Protein AF-A0A957R025-F1 (afdb_monomer_lite)

Secondary structure (DSSP, 8-state):
-HHHHHHHSPPPTT--SS-S------SSPPTT-SS--S--------SS-GGGTT-

Foldseek 3Di:
DVVVVQCVPDDDPPPDPGDPPDDDDPFADDVPDPDGHNGDDDDDDDPCVVVPPPD

Sequence (55 aa):
DAAVWLSVLARSATGQPLSIYTNMITGPRRPGDTEGPEEVHLILLDNGRADLVGT

pLDDT: mean 82.13, std 9.97, range [54.31, 95.0]

Structure (mmCIF, N/CA/C/O backbone):
data_AF-A0A957R025-F1
#
_entry.id   AF-A0A957R025-F1
#
loop_
_atom_site.group_PDB
_atom_site.id
_atom_site.type_symbol
_atom_site.label_atom_id
_atom_site.label_alt_id
_atom_site.label_comp_id
_atom_site.label_asym_id
_atom_site.label_entity_id
_atom_site.label_seq_id
_atom_site.pdbx_PDB_ins_code
_atom_site.Cartn_x
_atom_site.Cartn_y
_atom_site.Cartn_z
_atom_site.occupancy
_atom_site.B_iso_or_equiv
_atom_site.auth_seq_id
_atom_site.auth_comp_id
_atom_site.auth_asym_id
_atom_site.auth_atom_id
_atom_site.pdbx_PDB_model_num
ATOM 1 N N . ASP A 1 1 ? 7.152 -11.281 0.351 1.00 77.00 1 ASP A N 1
ATOM 2 C CA . ASP A 1 1 ? 6.764 -10.619 -0.906 1.00 77.00 1 ASP A CA 1
ATOM 3 C C . ASP A 1 1 ? 6.743 -9.093 -0.793 1.00 77.00 1 ASP A C 1
ATOM 5 O O . ASP A 1 1 ? 7.494 -8.442 -1.499 1.00 77.00 1 ASP A O 1
ATOM 9 N N . ALA A 1 2 ? 6.011 -8.502 0.163 1.00 80.31 2 ALA A N 1
ATOM 10 C CA . ALA A 1 2 ? 5.945 -7.040 0.348 1.00 80.31 2 ALA A CA 1
ATOM 11 C C . ALA A 1 2 ? 7.306 -6.305 0.313 1.00 80.31 2 ALA A C 1
ATOM 13 O O . ALA A 1 2 ? 7.426 -5.278 -0.344 1.00 80.31 2 ALA A O 1
ATOM 14 N N . ALA A 1 3 ? 8.352 -6.850 0.949 1.00 81.94 3 ALA A N 1
ATOM 15 C CA . ALA A 1 3 ? 9.697 -6.262 0.926 1.00 81.94 3 ALA A CA 1
ATOM 16 C C . ALA A 1 3 ? 10.285 -6.091 -0.494 1.00 81.94 3 ALA A C 1
ATOM 18 O O . ALA A 1 3 ? 11.003 -5.126 -0.740 1.00 81.94 3 ALA A O 1
ATOM 19 N N . VAL A 1 4 ? 9.955 -6.988 -1.432 1.00 82.38 4 VAL A N 1
ATOM 20 C CA . VAL A 1 4 ? 10.383 -6.900 -2.837 1.00 82.38 4 VAL A CA 1
ATOM 21 C C . VAL A 1 4 ? 9.695 -5.718 -3.514 1.00 82.38 4 VAL A C 1
ATOM 23 O O . VAL A 1 4 ? 10.370 -4.862 -4.079 1.00 82.38 4 VAL A O 1
ATOM 26 N N . TRP A 1 5 ? 8.374 -5.600 -3.377 1.00 79.94 5 TRP A N 1
ATOM 27 C CA . TRP A 1 5 ? 7.597 -4.494 -3.949 1.00 79.94 5 TRP A CA 1
ATOM 28 C C . TRP A 1 5 ? 7.999 -3.126 -3.395 1.00 7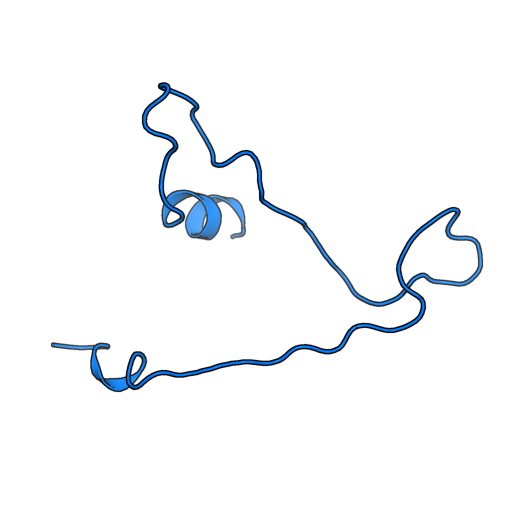9.94 5 TRP A C 1
ATOM 30 O O . TRP A 1 5 ? 8.130 -2.160 -4.144 1.00 79.94 5 TRP A O 1
ATOM 40 N N . LEU A 1 6 ? 8.279 -3.052 -2.095 1.00 80.25 6 LEU A N 1
ATOM 41 C CA . LEU A 1 6 ? 8.736 -1.829 -1.437 1.00 80.25 6 LEU A CA 1
ATOM 42 C C . LEU A 1 6 ? 10.083 -1.322 -1.970 1.00 80.25 6 LEU A C 1
ATOM 44 O O . LEU A 1 6 ? 10.323 -0.117 -1.951 1.00 80.25 6 LEU A O 1
ATOM 48 N N . SER A 1 7 ? 10.935 -2.210 -2.493 1.00 76.62 7 SER A N 1
ATOM 49 C CA . SER A 1 7 ? 12.220 -1.829 -3.096 1.00 76.62 7 SER A CA 1
ATOM 50 C C . SER A 1 7 ? 12.087 -1.126 -4.457 1.00 76.62 7 SER A C 1
ATOM 52 O O . SER A 1 7 ? 13.014 -0.427 -4.873 1.00 76.62 7 SER A O 1
ATOM 54 N N . VAL A 1 8 ? 10.937 -1.290 -5.129 1.00 76.50 8 VAL A N 1
ATOM 55 C CA . VAL A 1 8 ? 10.623 -0.692 -6.441 1.00 76.50 8 VAL A CA 1
ATOM 56 C C . VAL A 1 8 ? 10.083 0.735 -6.299 1.00 76.50 8 VAL A C 1
ATOM 58 O O . VAL A 1 8 ? 10.169 1.532 -7.234 1.00 76.50 8 VAL A O 1
ATOM 61 N N . LEU A 1 9 ? 9.541 1.089 -5.130 1.00 76.25 9 LEU A N 1
ATOM 62 C CA . LEU A 1 9 ? 9.080 2.447 -4.852 1.00 76.25 9 LEU A CA 1
ATOM 63 C C . LEU A 1 9 ? 10.270 3.417 -4.818 1.00 76.25 9 LEU A C 1
ATOM 65 O O . LEU A 1 9 ? 11.371 3.069 -4.387 1.00 76.25 9 LEU A O 1
ATOM 69 N N . ALA A 1 10 ? 10.046 4.654 -5.268 1.00 66.56 10 ALA A N 1
ATOM 70 C CA . ALA A 1 10 ? 11.092 5.668 -5.318 1.00 66.56 10 ALA A CA 1
ATOM 71 C C . ALA A 1 10 ? 11.721 5.871 -3.929 1.00 66.56 10 ALA A C 1
ATOM 73 O O . ALA A 1 10 ? 11.034 6.177 -2.950 1.00 66.56 10 ALA A O 1
ATOM 74 N N . ARG A 1 11 ? 13.046 5.704 -3.842 1.00 66.38 11 ARG A N 1
ATOM 75 C CA . ARG A 1 11 ? 13.800 6.031 -2.629 1.00 66.38 11 ARG A CA 1
ATOM 76 C C . ARG A 1 11 ? 13.830 7.545 -2.469 1.00 66.38 11 ARG A C 1
ATOM 78 O O . ARG A 1 11 ? 14.087 8.270 -3.428 1.00 66.38 11 ARG A O 1
ATOM 85 N N . SER A 1 12 ? 13.580 8.014 -1.253 1.00 61.66 12 SER A N 1
ATOM 86 C CA . SER A 1 12 ? 13.748 9.425 -0.927 1.00 61.66 12 SER A CA 1
ATOM 87 C C . SER A 1 12 ? 15.216 9.814 -1.129 1.00 61.66 12 SER A C 1
ATOM 89 O O . SER A 1 12 ? 16.115 9.114 -0.659 1.00 61.66 12 SER A O 1
ATOM 91 N N . ALA A 1 13 ? 15.478 10.936 -1.802 1.00 61.97 13 ALA A N 1
AT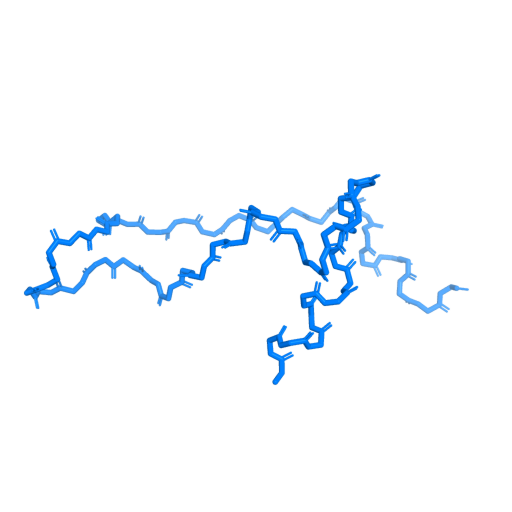OM 92 C CA . ALA A 1 13 ? 16.831 11.451 -2.043 1.00 61.97 13 ALA A CA 1
ATOM 93 C C . ALA A 1 13 ? 17.547 11.936 -0.759 1.00 61.97 13 ALA A C 1
ATOM 95 O O . ALA A 1 13 ? 18.596 12.567 -0.825 1.00 61.97 13 ALA A O 1
ATOM 96 N N . THR A 1 14 ? 16.986 11.643 0.416 1.00 76.31 14 THR A N 1
ATOM 97 C CA . THR A 1 14 ? 17.504 11.992 1.743 1.00 76.31 14 THR A CA 1
ATOM 98 C C . THR A 1 14 ? 18.303 10.861 2.405 1.00 76.31 14 THR A C 1
ATOM 100 O O . THR A 1 14 ? 18.688 10.986 3.564 1.00 76.31 14 THR A 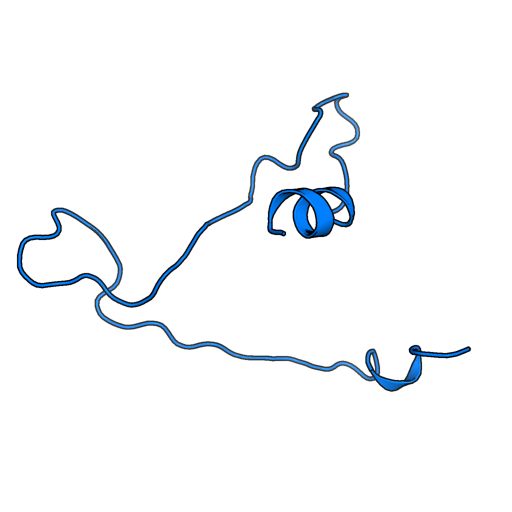O 1
ATOM 103 N N . GLY A 1 15 ? 18.550 9.747 1.703 1.00 69.44 15 GLY A N 1
ATOM 104 C CA . GLY A 1 15 ? 19.339 8.618 2.223 1.00 69.44 15 GLY A CA 1
ATOM 105 C C . GLY A 1 15 ? 18.552 7.632 3.095 1.00 69.44 15 GLY A C 1
ATOM 106 O O . GLY A 1 15 ? 19.141 6.774 3.748 1.00 69.44 15 GLY A O 1
ATOM 107 N N . GLN A 1 16 ? 17.222 7.729 3.107 1.00 75.62 16 GLN A N 1
ATOM 108 C CA . GLN A 1 16 ? 16.356 6.785 3.813 1.00 75.62 16 GLN A CA 1
ATOM 109 C C . GLN A 1 16 ? 16.320 5.429 3.082 1.00 75.62 16 GLN A C 1
ATOM 111 O O . GLN A 1 16 ? 16.210 5.404 1.853 1.00 75.62 16 GLN A O 1
ATOM 116 N N . PRO A 1 17 ? 16.356 4.295 3.808 1.00 68.44 17 PRO A N 1
ATOM 117 C CA . PRO A 1 17 ? 16.362 2.967 3.190 1.00 68.44 17 PRO A CA 1
ATOM 118 C C . PRO A 1 17 ? 15.023 2.599 2.528 1.00 68.44 17 PRO A C 1
ATOM 120 O O . PRO A 1 17 ? 14.990 1.697 1.694 1.00 68.44 17 PRO A O 1
ATOM 123 N N . LEU A 1 18 ? 13.929 3.291 2.875 1.00 70.44 18 LEU A N 1
ATOM 124 C CA . LEU A 1 18 ? 12.584 3.073 2.342 1.00 70.44 18 LEU A CA 1
ATOM 125 C C . LEU A 1 18 ? 11.793 4.391 2.274 1.00 70.44 18 LEU A C 1
ATOM 127 O O . LEU A 1 18 ? 12.068 5.328 3.024 1.00 70.44 18 LEU A O 1
ATOM 131 N N . SER A 1 19 ? 10.793 4.453 1.389 1.00 72.00 19 SER A N 1
ATOM 132 C CA . SER A 1 19 ? 9.820 5.549 1.367 1.00 72.00 19 SER A CA 1
ATOM 133 C C . SER A 1 19 ? 8.992 5.601 2.662 1.00 72.00 19 SER A C 1
ATOM 135 O O . SER A 1 19 ? 8.516 4.585 3.162 1.00 72.00 19 SER A O 1
ATOM 137 N N . ILE A 1 20 ? 8.792 6.804 3.194 1.00 71.88 20 ILE A N 1
ATOM 138 C CA . ILE A 1 20 ? 8.062 7.051 4.452 1.00 71.88 20 ILE A CA 1
ATOM 139 C C . ILE A 1 20 ? 6.539 7.183 4.270 1.00 71.88 20 ILE A C 1
ATOM 141 O O . ILE A 1 20 ? 5.820 7.382 5.242 1.00 71.88 20 ILE A O 1
ATOM 145 N N . TYR A 1 21 ? 6.032 7.018 3.046 1.00 74.56 21 TYR A N 1
ATOM 146 C CA . TYR A 1 21 ? 4.610 7.174 2.701 1.00 74.56 21 TYR A CA 1
ATOM 147 C C . TYR A 1 21 ? 3.960 5.854 2.266 1.00 74.56 21 TYR A C 1
ATOM 149 O O . TYR A 1 21 ? 3.117 5.826 1.373 1.00 74.56 21 TYR A O 1
ATOM 157 N N . THR A 1 22 ? 4.379 4.738 2.861 1.00 79.31 22 THR A N 1
ATOM 158 C CA . THR A 1 22 ? 3.784 3.426 2.582 1.00 79.31 22 THR A CA 1
ATOM 159 C C . THR A 1 22 ? 2.693 3.132 3.606 1.00 79.31 22 THR A C 1
ATOM 161 O O . THR A 1 22 ? 2.995 2.922 4.777 1.00 79.31 22 THR A O 1
ATOM 164 N N . ASN A 1 23 ? 1.440 3.053 3.159 1.00 81.12 23 ASN A N 1
ATOM 165 C CA . ASN A 1 23 ? 0.331 2.573 3.982 1.00 81.12 23 ASN A CA 1
ATOM 166 C C . ASN A 1 23 ? 0.023 1.108 3.655 1.00 81.12 23 ASN A C 1
ATOM 168 O O . ASN A 1 23 ? -0.154 0.752 2.491 1.00 81.12 23 ASN A O 1
ATOM 172 N N . MET A 1 24 ? -0.077 0.264 4.683 1.00 84.81 24 MET A N 1
ATOM 173 C CA . MET A 1 24 ? -0.571 -1.107 4.549 1.00 84.81 24 MET A CA 1
ATOM 174 C C . MET A 1 24 ? -2.063 -1.134 4.886 1.00 84.81 24 MET A C 1
ATOM 176 O O . MET A 1 24 ? -2.439 -1.094 6.053 1.00 84.81 24 MET A O 1
ATOM 180 N N . ILE A 1 25 ? -2.912 -1.186 3.859 1.00 86.31 25 ILE A N 1
ATOM 181 C CA . ILE A 1 25 ? -4.373 -1.228 4.005 1.00 86.31 25 ILE A CA 1
ATOM 182 C C . ILE A 1 25 ? -4.840 -2.647 3.687 1.00 86.31 25 ILE A 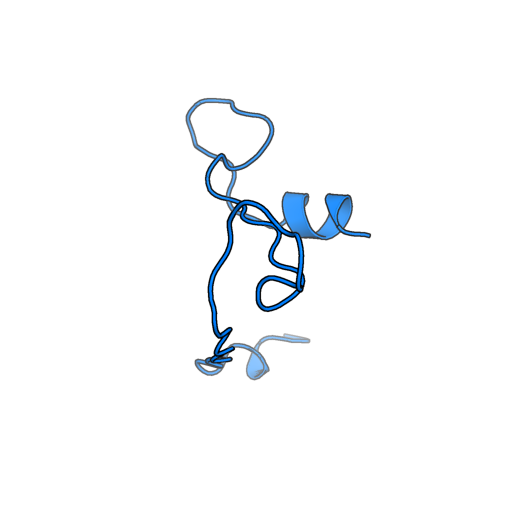C 1
ATOM 184 O O . ILE A 1 25 ? -4.556 -3.166 2.611 1.00 86.31 25 ILE A O 1
ATOM 188 N N . THR A 1 26 ? -5.550 -3.277 4.622 1.00 87.00 26 THR A N 1
ATOM 189 C CA . THR A 1 26 ? -6.053 -4.658 4.469 1.00 87.00 26 THR A CA 1
ATOM 190 C C . THR A 1 26 ? -7.566 -4.736 4.253 1.00 87.00 26 THR A C 1
ATOM 192 O O . THR A 1 26 ? -8.106 -5.829 4.090 1.00 87.00 26 THR A O 1
ATOM 195 N N . GLY A 1 27 ? -8.246 -3.588 4.217 1.00 91.12 27 GLY A N 1
ATOM 196 C CA . GLY A 1 27 ? -9.693 -3.473 4.055 1.00 91.12 27 GLY A CA 1
ATOM 197 C C . GLY A 1 27 ? -10.293 -2.421 4.995 1.00 91.12 27 GLY A C 1
ATOM 198 O O . GLY A 1 27 ? -9.539 -1.713 5.669 1.00 91.12 27 GLY A O 1
ATOM 199 N N . PRO A 1 28 ? -11.631 -2.295 5.025 1.00 95.00 28 PRO A N 1
ATOM 200 C CA . PRO A 1 28 ? -12.324 -1.469 6.009 1.00 95.00 28 PRO A CA 1
ATOM 201 C C . PRO A 1 28 ? -12.134 -2.013 7.432 1.00 95.00 28 PRO A C 1
ATOM 203 O O . PRO A 1 28 ? -11.827 -3.195 7.623 1.00 95.00 28 PRO A O 1
ATOM 206 N N . ARG A 1 29 ? -12.341 -1.150 8.431 1.00 94.38 29 ARG A N 1
ATOM 207 C CA . ARG A 1 29 ? -12.260 -1.525 9.850 1.00 94.38 29 ARG A CA 1
ATOM 208 C C . ARG A 1 29 ? -13.279 -2.612 10.205 1.00 94.38 29 ARG A C 1
ATOM 210 O O . ARG A 1 29 ? -14.414 -2.605 9.725 1.00 94.38 29 ARG A O 1
ATOM 217 N N . ARG A 1 30 ? -12.891 -3.539 11.077 1.00 94.06 30 ARG A N 1
ATOM 218 C CA . ARG A 1 30 ? -13.734 -4.628 11.590 1.00 94.06 30 ARG A CA 1
ATOM 219 C C . ARG A 1 30 ? -14.418 -4.220 12.899 1.00 94.06 30 ARG A C 1
ATOM 221 O O . ARG A 1 30 ? -13.978 -3.283 13.569 1.00 94.06 30 ARG A O 1
ATOM 228 N N . PRO A 1 31 ? -15.482 -4.930 13.319 1.00 94.12 31 PRO A N 1
ATOM 229 C CA . PRO A 1 31 ? -16.053 -4.740 14.648 1.00 94.12 31 PRO A CA 1
ATOM 230 C C . PRO A 1 31 ? -14.991 -4.964 15.733 1.00 94.12 31 PRO A C 1
ATOM 232 O O . PRO A 1 31 ? -14.396 -6.036 15.805 1.00 94.12 31 PRO A O 1
ATOM 235 N N . GLY A 1 32 ? -14.770 -3.952 16.572 1.00 92.88 32 GLY A N 1
ATOM 236 C CA . GLY A 1 32 ? -13.762 -3.981 17.637 1.00 92.88 32 GLY A CA 1
ATOM 237 C C . GLY A 1 32 ? -12.424 -3.333 17.277 1.00 92.88 32 GLY A C 1
ATOM 238 O O . GLY A 1 32 ? -11.625 -3.105 18.183 1.00 92.88 32 GLY A O 1
ATOM 239 N N . ASP A 1 33 ? -12.196 -2.972 16.011 1.00 92.56 33 ASP A N 1
ATOM 240 C CA . ASP A 1 33 ? -11.038 -2.157 15.645 1.00 92.56 33 ASP A CA 1
ATOM 241 C C . ASP A 1 33 ? -11.215 -0.730 16.184 1.00 92.56 33 ASP A C 1
ATOM 243 O O . ASP A 1 33 ? -12.283 -0.122 16.060 1.00 92.56 33 ASP A O 1
ATOM 247 N N . THR A 1 34 ? -10.155 -0.192 16.791 1.00 90.69 34 THR A N 1
ATOM 248 C CA . THR A 1 34 ? -10.152 1.151 17.393 1.00 90.69 34 THR A CA 1
ATOM 249 C C . THR A 1 34 ? -10.150 2.267 16.354 1.00 90.69 34 THR A C 1
ATOM 251 O O . THR A 1 34 ? -10.648 3.352 16.633 1.00 90.69 34 THR A O 1
ATOM 254 N N . GLU A 1 35 ? -9.596 2.008 15.169 1.00 89.12 35 GLU A N 1
ATOM 255 C CA . GLU A 1 35 ? -9.468 2.967 14.073 1.00 89.12 35 GLU A CA 1
ATOM 256 C C . GLU A 1 35 ? -9.580 2.278 12.708 1.00 89.12 35 GLU A C 1
ATOM 258 O O . GLU A 1 35 ? -9.521 1.054 12.593 1.00 89.12 35 GLU A O 1
ATOM 263 N N . GLY A 1 36 ? -9.721 3.094 11.665 1.00 90.25 36 GLY A N 1
ATOM 264 C CA . GLY A 1 36 ? -9.706 2.673 10.271 1.00 90.25 36 GLY A CA 1
ATOM 265 C C . GLY A 1 36 ? -10.878 3.250 9.479 1.00 90.25 36 GLY A C 1
ATOM 266 O O . GLY A 1 36 ? -11.825 3.787 10.059 1.00 90.25 36 GLY A O 1
ATOM 267 N N . PRO A 1 37 ? -10.824 3.170 8.144 1.00 92.00 37 PRO A N 1
ATOM 268 C CA . PRO A 1 37 ? -11.900 3.661 7.300 1.00 92.00 37 PRO A CA 1
ATOM 269 C C . PRO A 1 37 ? -13.121 2.735 7.376 1.00 92.00 37 PRO A C 1
ATOM 271 O O . PRO A 1 37 ? -12.984 1.523 7.555 1.00 92.00 37 PRO A O 1
ATOM 274 N N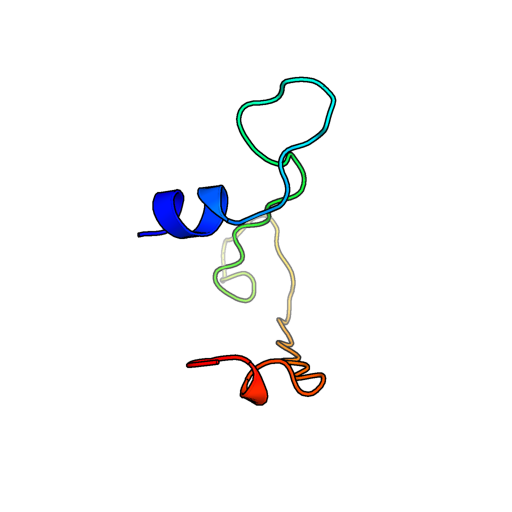 . GLU A 1 38 ? -14.316 3.299 7.212 1.00 93.56 38 GLU A N 1
ATOM 275 C CA . GLU A 1 38 ? -15.559 2.514 7.137 1.00 93.56 38 GLU A CA 1
ATOM 276 C C . GLU A 1 38 ? -15.667 1.749 5.818 1.00 93.56 38 GLU A C 1
ATOM 278 O O . GLU A 1 38 ? -16.150 0.621 5.790 1.00 93.56 38 GLU A O 1
ATOM 283 N N . GLU A 1 39 ? -15.140 2.333 4.742 1.00 94.00 39 GLU A N 1
ATOM 284 C CA . GLU A 1 39 ? -15.129 1.752 3.406 1.00 94.00 39 GLU A CA 1
ATOM 285 C C . GLU A 1 39 ? -13.769 1.966 2.735 1.00 94.00 39 GLU A C 1
ATOM 287 O O . GLU A 1 39 ? -13.065 2.946 2.989 1.00 94.00 39 GLU A O 1
ATOM 292 N N . VAL A 1 40 ? -13.390 1.039 1.856 1.00 94.44 40 VAL A N 1
ATOM 293 C CA . VAL A 1 40 ? -12.187 1.144 1.024 1.00 94.44 40 VAL A CA 1
ATOM 294 C C . VAL A 1 40 ? -12.604 1.031 -0.435 1.00 94.44 40 VAL A C 1
ATOM 296 O O . VAL A 1 40 ? -13.147 0.009 -0.849 1.00 94.44 40 VAL A O 1
ATOM 299 N N . HIS A 1 41 ? -12.297 2.059 -1.225 1.00 93.56 41 HIS A N 1
ATOM 300 C CA . HIS A 1 41 ? -12.524 2.070 -2.669 1.00 93.56 41 HIS A CA 1
ATOM 301 C C . HIS A 1 41 ? -11.177 2.012 -3.395 1.00 93.56 41 HIS A C 1
ATOM 303 O O . HIS A 1 41 ? -10.381 2.948 -3.317 1.00 93.56 41 HIS A O 1
ATOM 309 N N . LEU A 1 42 ? -10.908 0.908 -4.096 1.00 90.69 42 LEU A N 1
ATOM 310 C CA . LEU A 1 42 ? -9.690 0.736 -4.888 1.00 90.69 42 LEU A CA 1
ATOM 311 C C . LEU A 1 42 ? -9.942 1.182 -6.330 1.00 90.69 42 LEU A C 1
ATOM 313 O O . LEU A 1 42 ? -10.707 0.547 -7.053 1.00 90.69 42 LEU A O 1
ATOM 317 N N . ILE A 1 43 ? -9.268 2.248 -6.757 1.00 91.44 43 ILE A N 1
ATOM 318 C CA . ILE A 1 43 ? -9.285 2.709 -8.147 1.00 91.44 43 ILE A CA 1
ATOM 319 C C . ILE A 1 43 ? -7.941 2.345 -8.774 1.00 91.44 43 ILE A C 1
ATOM 321 O O . ILE A 1 43 ? -6.909 2.914 -8.422 1.00 91.44 4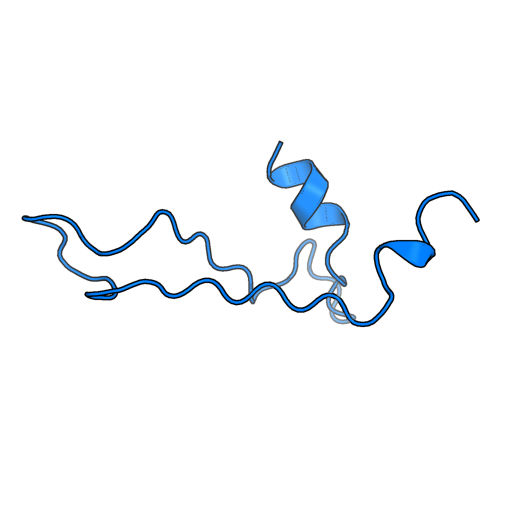3 ILE A O 1
ATOM 325 N N . LEU A 1 44 ? -7.955 1.385 -9.698 1.00 89.31 44 LEU A N 1
ATOM 326 C CA . LEU A 1 44 ? -6.787 1.037 -10.500 1.00 89.31 44 LEU A CA 1
ATOM 327 C C . LEU A 1 44 ? -6.812 1.873 -11.777 1.00 89.31 44 LEU A C 1
ATOM 329 O O . LEU A 1 44 ? -7.688 1.694 -12.620 1.00 89.31 44 LEU A O 1
ATOM 333 N N . LEU A 1 45 ? -5.862 2.797 -11.901 1.00 89.81 45 LEU A N 1
ATOM 334 C CA . LEU A 1 45 ? -5.682 3.593 -13.108 1.00 89.81 45 LEU A CA 1
ATOM 335 C C . LEU A 1 45 ? -4.500 3.047 -13.905 1.00 89.81 45 LEU A C 1
ATOM 337 O O . LEU A 1 45 ? -3.353 3.143 -13.469 1.00 89.81 45 LEU A O 1
ATOM 341 N N . ASP A 1 46 ? -4.791 2.520 -15.087 1.00 86.19 46 ASP A N 1
ATOM 342 C CA . ASP A 1 46 ? -3.779 2.136 -16.063 1.00 86.19 46 ASP A CA 1
ATOM 343 C C . ASP A 1 46 ? -3.678 3.214 -17.148 1.00 86.19 46 ASP A C 1
ATOM 345 O O . ASP A 1 46 ? -4.551 3.355 -17.999 1.00 86.19 46 ASP A O 1
ATOM 349 N N . ASN A 1 47 ? -2.621 4.022 -17.089 1.00 86.81 47 ASN A N 1
ATOM 350 C CA . ASN A 1 47 ? -2.364 5.103 -18.042 1.00 86.81 47 ASN A CA 1
ATOM 351 C C . ASN A 1 47 ? -1.454 4.621 -19.189 1.00 86.81 47 ASN A C 1
ATOM 353 O O . ASN A 1 47 ? -0.382 5.190 -19.404 1.00 86.81 47 ASN A O 1
ATOM 357 N N . GLY A 1 48 ? -1.835 3.522 -19.851 1.00 86.19 48 GLY A N 1
ATOM 358 C CA . GLY A 1 48 ? -1.030 2.864 -20.895 1.00 86.19 48 GLY A CA 1
ATOM 359 C C . GLY A 1 48 ? 0.249 2.217 -20.357 1.00 86.19 48 GLY A C 1
ATOM 360 O O . GLY A 1 48 ? 1.237 2.067 -21.070 1.00 86.19 48 GLY A O 1
ATOM 361 N N . ARG A 1 49 ? 0.279 1.901 -19.059 1.00 82.12 49 ARG A N 1
ATOM 362 C CA . ARG A 1 49 ? 1.483 1.441 -18.365 1.00 82.12 49 ARG A CA 1
ATOM 363 C C . ARG A 1 49 ? 1.629 -0.076 -18.462 1.00 82.12 49 ARG A C 1
ATOM 365 O O . ARG A 1 49 ? 2.758 -0.561 -18.451 1.00 82.12 49 ARG A O 1
ATOM 372 N N . ALA A 1 50 ? 0.521 -0.805 -18.605 1.00 85.62 50 ALA A N 1
ATOM 373 C CA . ALA A 1 50 ? 0.542 -2.228 -18.939 1.00 85.62 50 ALA A CA 1
ATOM 374 C C . ALA A 1 50 ? 1.213 -2.511 -20.297 1.00 85.62 50 ALA A C 1
ATOM 376 O O . ALA A 1 50 ? 1.889 -3.528 -20.433 1.00 85.62 50 ALA A O 1
ATOM 377 N N . ASP A 1 51 ? 1.120 -1.586 -21.258 1.00 89.38 51 ASP A N 1
ATOM 378 C CA . ASP A 1 51 ? 1.699 -1.739 -22.604 1.00 89.38 51 ASP A CA 1
ATOM 379 C C . ASP A 1 51 ? 3.239 -1.726 -22.615 1.00 89.38 51 ASP A C 1
ATOM 381 O O . ASP A 1 51 ? 3.863 -2.145 -23.587 1.00 89.38 51 ASP A O 1
ATOM 385 N N . LEU A 1 52 ? 3.869 -1.265 -21.528 1.00 80.06 52 LEU A N 1
ATOM 386 C CA . LEU A 1 52 ? 5.328 -1.251 -21.361 1.00 80.06 52 LEU A CA 1
ATOM 387 C C . LEU A 1 52 ? 5.890 -2.598 -20.881 1.00 80.06 52 LEU A C 1
ATOM 389 O O . LEU A 1 52 ? 7.103 -2.759 -20.746 1.00 80.06 52 LEU A O 1
ATOM 393 N N . VAL A 1 53 ? 5.038 -3.573 -20.558 1.00 80.88 53 VAL A N 1
ATOM 394 C CA . VAL A 1 53 ? 5.494 -4.877 -20.072 1.00 80.88 53 VAL A CA 1
ATOM 395 C C . VAL A 1 53 ? 5.978 -5.719 -21.256 1.00 80.88 53 VAL A C 1
ATOM 397 O O . VAL A 1 53 ? 5.180 -6.265 -22.010 1.00 80.88 53 VAL A O 1
ATOM 400 N N . GLY A 1 54 ? 7.301 -5.858 -21.390 1.00 67.38 54 GLY A N 1
ATOM 401 C CA . GLY A 1 54 ? 7.949 -6.697 -22.409 1.00 67.38 54 GLY A CA 1
ATOM 402 C C . GLY A 1 54 ? 8.645 -5.939 -23.546 1.00 67.38 54 GLY A C 1
ATOM 403 O O . GLY A 1 54 ? 9.205 -6.591 -24.426 1.00 67.38 54 GLY A O 1
ATOM 404 N N . THR A 1 55 ? 8.631 -4.602 -23.523 1.00 54.31 55 THR A N 1
ATOM 405 C CA . THR A 1 55 ? 9.501 -3.736 -24.344 1.00 54.31 55 THR A CA 1
ATOM 406 C C . THR A 1 55 ? 10.841 -3.507 -23.661 1.00 54.31 55 THR A C 1
ATOM 408 O O . THR A 1 55 ? 11.875 -3.520 -24.362 1.00 54.31 55 THR A O 1
#

Radius of gyration: 15.81 Å; chains: 1; bounding box: 35×23×42 Å